Protein AF-A0A3M3BF99-F1 (afdb_monomer_lite)

Foldseek 3Di:
DCPLVVVLVVQQVPPDPPCNVVSSVVVVVVVVVVVVVVVVLVVVLVVPDDPVCCVVPVVCVVVVD

Secondary structure (DSSP, 8-state):
--HHHHHHHHHHHHSPTTTHHHHHHHHHHHHHHHHHHHHHHHHHHHHHS-HHHHHHTGGGGGG--

Organism: Pseudomonas syringae pv. maculicola (NCBI:txid59511)

Radius of gyration: 17.29 Å; chains: 1; bounding box: 35×21×46 Å

pLDDT: mean 90.46, std 6.92, range [55.16, 96.06]

Structure (mmCIF, N/CA/C/O backbone):
data_AF-A0A3M3BF99-F1
#
_entry.id   AF-A0A3M3BF99-F1
#
loop_
_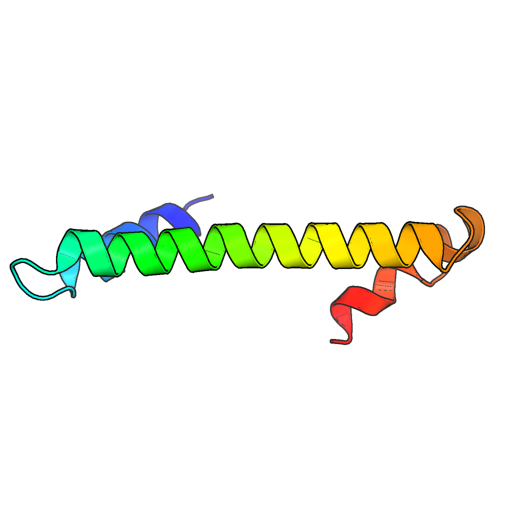atom_site.group_PDB
_atom_site.id
_atom_site.type_symbol
_atom_site.label_atom_id
_atom_site.label_alt_id
_atom_site.label_comp_id
_atom_site.label_asym_id
_atom_site.label_entity_id
_atom_site.label_seq_id
_atom_site.pdbx_PDB_ins_code
_atom_site.Cartn_x
_atom_site.Cartn_y
_atom_site.Cartn_z
_atom_site.occupancy
_atom_site.B_iso_or_equiv
_atom_site.auth_seq_id
_atom_site.auth_comp_id
_atom_site.auth_asym_id
_atom_site.auth_atom_id
_atom_site.pdbx_PDB_model_num
ATOM 1 N N . GLY A 1 1 ? -8.375 12.729 -1.150 1.00 55.16 1 GLY A N 1
ATOM 2 C CA . GLY A 1 1 ? -7.747 12.748 0.189 1.00 55.16 1 GLY A CA 1
ATOM 3 C C . GLY A 1 1 ? -8.660 12.311 1.331 1.00 55.16 1 GLY A C 1
ATOM 4 O O . GLY A 1 1 ? -8.133 11.972 2.379 1.00 55.16 1 GLY A O 1
ATOM 5 N N . GLY A 1 2 ? -9.993 12.307 1.171 1.00 75.88 2 GLY A N 1
ATOM 6 C CA . GLY A 1 2 ? -10.926 11.962 2.258 1.00 75.88 2 GLY A CA 1
ATOM 7 C C . GLY A 1 2 ? -11.177 10.466 2.482 1.00 75.88 2 GLY A C 1
ATOM 8 O O . GLY A 1 2 ? -11.652 10.095 3.544 1.00 75.88 2 GLY A O 1
ATOM 9 N N . GLU A 1 3 ? -10.826 9.602 1.526 1.00 78.69 3 GLU A N 1
ATOM 10 C CA . GLU A 1 3 ? -11.198 8.175 1.548 1.00 78.69 3 GLU A CA 1
ATOM 11 C C . GLU A 1 3 ? -10.575 7.394 2.716 1.00 78.69 3 GLU A C 1
ATOM 13 O O . GLU A 1 3 ? -11.262 6.616 3.373 1.00 78.69 3 GLU A O 1
ATOM 18 N N . VAL A 1 4 ? -9.301 7.65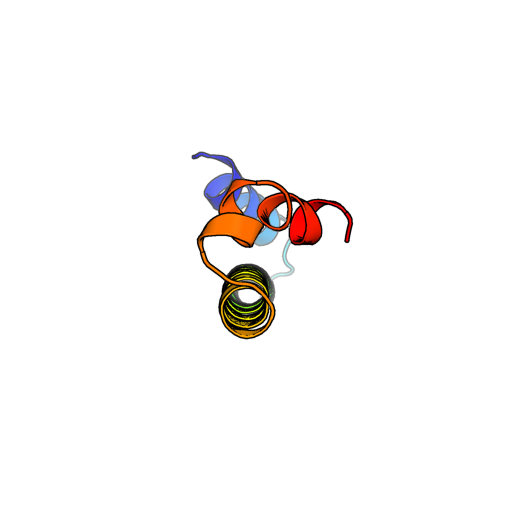1 3.033 1.00 80.44 4 VAL A N 1
ATOM 19 C CA . VAL A 1 4 ? -8.608 7.022 4.172 1.00 80.44 4 VAL A CA 1
ATOM 20 C C . VAL A 1 4 ? -9.204 7.474 5.520 1.00 80.44 4 VAL A C 1
ATOM 22 O O . VAL A 1 4 ? -9.569 6.605 6.315 1.00 80.44 4 VAL A O 1
ATOM 25 N N . PRO A 1 5 ? -9.396 8.788 5.784 1.00 84.88 5 PRO A N 1
ATOM 26 C CA . PRO A 1 5 ? -10.096 9.238 6.986 1.00 84.88 5 PRO A CA 1
ATOM 27 C C . PRO A 1 5 ? -11.526 8.692 7.105 1.00 84.88 5 PRO A C 1
ATOM 29 O O . PRO A 1 5 ? -11.927 8.267 8.186 1.00 84.88 5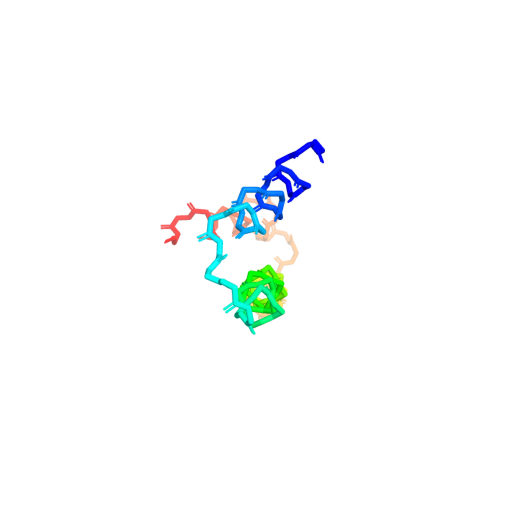 PRO A O 1
ATOM 32 N N . SER A 1 6 ? -12.292 8.661 6.010 1.00 86.31 6 SER A N 1
ATOM 33 C CA . SER A 1 6 ? -13.660 8.129 6.012 1.00 86.31 6 SER A CA 1
ATOM 34 C C . SER A 1 6 ? -13.698 6.632 6.328 1.00 86.31 6 SER A C 1
ATOM 36 O O . SER A 1 6 ? -14.551 6.205 7.102 1.00 86.31 6 SER A O 1
ATOM 38 N N . ALA A 1 7 ? -12.752 5.839 5.810 1.00 87.88 7 ALA A N 1
ATOM 39 C CA . ALA A 1 7 ? -12.641 4.416 6.134 1.00 87.88 7 ALA A CA 1
ATOM 40 C C . ALA A 1 7 ? -12.324 4.182 7.621 1.00 87.88 7 ALA A C 1
ATOM 42 O O . ALA A 1 7 ? -12.896 3.291 8.248 1.00 87.88 7 ALA A O 1
ATOM 43 N N . TRP A 1 8 ? -11.449 5.003 8.208 1.00 87.00 8 TRP A N 1
ATOM 44 C CA . TRP A 1 8 ? -11.129 4.933 9.636 1.00 87.00 8 TRP A CA 1
ATOM 45 C C . TRP A 1 8 ? -12.341 5.256 10.510 1.00 87.00 8 TRP A C 1
ATOM 47 O O . TRP A 1 8 ? -12.620 4.524 11.460 1.00 87.00 8 TRP A O 1
ATOM 57 N N . VAL A 1 9 ? -13.082 6.317 10.175 1.00 90.06 9 VAL A N 1
ATOM 58 C CA . VAL A 1 9 ? -14.312 6.693 10.889 1.00 90.06 9 VAL A CA 1
ATOM 59 C C . VAL A 1 9 ? -15.355 5.582 10.776 1.00 90.06 9 VAL A C 1
ATOM 61 O O . VAL A 1 9 ? -15.864 5.130 11.799 1.00 90.06 9 VAL A O 1
ATOM 64 N N . PHE A 1 10 ? -15.586 5.057 9.571 1.00 90.69 10 PHE A N 1
ATOM 65 C CA . PHE A 1 10 ? -16.532 3.967 9.335 1.00 90.69 10 PHE A CA 1
ATOM 66 C C . PHE A 1 10 ? -16.217 2.720 10.176 1.00 90.69 10 PHE A C 1
ATOM 68 O O . PHE A 1 10 ? -17.096 2.194 10.864 1.00 90.69 10 PHE A O 1
ATOM 75 N N . VAL A 1 11 ? -14.956 2.268 10.174 1.00 90.31 11 VAL A N 1
ATOM 76 C CA . VAL A 1 11 ? -14.520 1.108 10.969 1.00 90.31 11 VAL A CA 1
ATOM 77 C C . VAL A 1 11 ? -14.639 1.389 12.464 1.00 90.31 11 VAL A C 1
ATOM 79 O O . VAL A 1 11 ? -15.077 0.521 13.216 1.00 90.31 11 VAL A O 1
ATOM 82 N N . ALA A 1 12 ? -14.298 2.597 12.914 1.00 89.56 12 ALA A N 1
ATOM 83 C CA . ALA A 1 12 ? -14.431 2.967 14.316 1.00 89.56 12 ALA A CA 1
ATOM 84 C C . ALA A 1 12 ? -15.897 2.953 14.783 1.00 89.56 12 ALA A C 1
ATOM 86 O O . ALA A 1 12 ? -16.166 2.507 15.897 1.00 89.56 12 ALA A O 1
ATOM 87 N N . GLU A 1 13 ? -16.837 3.422 13.962 1.00 92.94 13 GLU A N 1
ATOM 88 C CA . GLU A 1 13 ? -18.271 3.458 14.278 1.00 92.94 13 GLU A CA 1
ATOM 89 C C . GLU A 1 13 ? -18.907 2.065 14.331 1.00 92.94 13 GLU A C 1
ATOM 91 O O . GLU A 1 13 ? -19.736 1.812 15.204 1.00 92.94 13 GLU A O 1
ATOM 96 N N . HIS A 1 14 ? -18.478 1.152 13.457 1.00 92.19 14 HIS A N 1
ATOM 97 C CA . HIS A 1 14 ? -19.042 -0.199 13.356 1.00 92.19 14 HIS A CA 1
ATOM 98 C C . HIS A 1 14 ? -18.323 -1.239 14.225 1.00 92.19 14 HIS A C 1
ATOM 100 O O . HIS A 1 14 ? -18.849 -2.332 14.446 1.00 92.19 14 HIS A O 1
ATOM 106 N N . ALA A 1 15 ? -17.126 -0.935 14.735 1.00 89.56 15 ALA A N 1
ATOM 107 C CA . ALA A 1 15 ? -16.378 -1.875 15.556 1.00 89.56 15 ALA A CA 1
ATOM 108 C C . ALA A 1 15 ? -17.050 -2.102 16.931 1.00 89.56 15 ALA A C 1
ATOM 110 O O . ALA A 1 15 ? -17.412 -1.138 17.618 1.00 89.56 15 ALA A O 1
ATOM 111 N N . PRO A 1 16 ? -17.148 -3.365 17.396 1.00 88.19 16 PRO A N 1
ATOM 112 C CA . PRO A 1 16 ? -17.673 -3.692 18.717 1.00 88.19 16 PRO A CA 1
ATOM 113 C C . PRO A 1 16 ? -16.940 -2.949 19.840 1.00 88.19 16 PRO A C 1
ATOM 115 O O . PRO A 1 16 ? -15.729 -2.700 19.772 1.00 88.19 16 PRO A O 1
ATOM 118 N N . LYS A 1 17 ? -17.659 -2.641 20.927 1.00 85.94 17 LYS A N 1
ATOM 119 C CA . LYS A 1 17 ? -17.054 -2.051 22.131 1.00 85.94 17 LYS A CA 1
ATOM 120 C C . LYS A 1 17 ? -15.892 -2.936 22.613 1.00 85.94 17 LYS A C 1
ATOM 122 O O . LYS A 1 17 ? -15.996 -4.160 22.631 1.00 85.94 17 LYS A O 1
ATOM 127 N N . GLY A 1 18 ? -14.760 -2.309 22.933 1.00 87.81 18 GLY A N 1
ATOM 128 C CA . GLY A 1 18 ? -13.519 -2.997 23.316 1.00 87.81 18 GLY A CA 1
ATOM 129 C C . GLY A 1 18 ? -12.632 -3.483 22.157 1.00 87.81 18 GLY A C 1
ATOM 130 O O . GLY A 1 18 ? -11.454 -3.723 22.386 1.00 87.81 18 GLY A O 1
ATOM 131 N N . HIS A 1 19 ? -13.129 -3.550 20.914 1.00 89.88 19 HIS A N 1
ATOM 132 C CA . HIS A 1 19 ? -12.375 -4.080 19.760 1.00 89.88 19 HIS A CA 1
ATOM 133 C C . HIS A 1 19 ? -11.958 -3.014 18.737 1.00 89.88 19 HIS A C 1
ATOM 135 O O . HIS A 1 19 ? -11.301 -3.327 17.745 1.00 89.88 19 HIS A O 1
ATOM 141 N N . ARG A 1 20 ? -12.293 -1.741 18.979 1.00 89.00 20 ARG A N 1
ATOM 142 C CA . ARG A 1 20 ? -11.982 -0.618 18.073 1.00 89.00 20 ARG A CA 1
ATOM 143 C C . ARG A 1 20 ? -10.490 -0.530 17.737 1.00 89.00 20 ARG A C 1
ATOM 145 O O . ARG A 1 20 ? -10.146 -0.344 16.578 1.00 89.00 20 ARG A O 1
ATOM 152 N N . GLY A 1 21 ? -9.615 -0.710 18.731 1.00 88.69 21 GLY A N 1
ATOM 153 C CA . GLY A 1 21 ? -8.162 -0.677 18.527 1.00 88.69 21 GLY A CA 1
ATOM 154 C C . GLY A 1 21 ? -7.662 -1.796 17.612 1.00 88.69 21 GLY A C 1
ATOM 155 O O . GLY A 1 21 ? -6.857 -1.541 16.724 1.00 88.69 21 GLY A O 1
ATOM 156 N N . TYR A 1 22 ? -8.192 -3.013 17.769 1.00 91.88 22 TYR A N 1
ATOM 157 C CA . TYR A 1 22 ? -7.861 -4.135 16.888 1.00 91.88 22 TYR A CA 1
ATOM 158 C C . TYR A 1 22 ? -8.369 -3.899 15.460 1.00 91.88 22 TYR A C 1
ATOM 160 O O . TYR A 1 22 ? -7.606 -4.046 14.511 1.00 91.88 22 TYR A O 1
ATOM 168 N N . ALA A 1 23 ? -9.622 -3.462 15.301 1.00 91.38 23 ALA A N 1
ATOM 169 C CA . ALA A 1 23 ? -10.217 -3.203 13.990 1.00 91.38 23 ALA A CA 1
ATOM 170 C C . ALA A 1 23 ? -9.470 -2.102 13.213 1.00 91.38 23 ALA A C 1
ATOM 172 O O . ALA A 1 23 ? -9.139 -2.279 12.041 1.00 91.38 23 ALA A O 1
ATOM 173 N N . LEU A 1 24 ? -9.136 -0.991 13.878 1.00 91.81 24 LEU A N 1
ATOM 174 C CA . LEU A 1 24 ? -8.319 0.074 13.292 1.00 91.81 24 LEU A CA 1
ATOM 175 C C . LEU A 1 24 ? -6.873 -0.378 13.039 1.00 91.81 24 LEU A C 1
ATOM 177 O O . LEU A 1 24 ? -6.272 0.017 12.043 1.00 91.81 24 LEU A O 1
ATOM 181 N N . GLY A 1 25 ? -6.323 -1.238 13.899 1.00 92.12 25 GLY A N 1
ATOM 182 C CA . GLY A 1 25 ? -5.000 -1.831 13.716 1.00 92.12 25 GLY A CA 1
ATOM 183 C C . GLY A 1 25 ? -4.917 -2.713 12.470 1.00 92.12 25 GLY A C 1
ATOM 184 O O . GLY A 1 25 ? -3.983 -2.568 11.687 1.00 92.12 25 GLY A O 1
ATOM 185 N N . VAL A 1 26 ? -5.914 -3.571 12.234 1.00 93.81 26 VAL A N 1
ATOM 186 C CA . VAL A 1 26 ? -6.012 -4.393 11.014 1.00 93.81 26 VAL A CA 1
ATOM 187 C C . VAL A 1 26 ? -6.153 -3.514 9.772 1.00 93.81 26 VAL A C 1
ATOM 189 O O . VAL A 1 26 ? -5.496 -3.767 8.765 1.00 93.81 26 VAL A O 1
ATOM 192 N N . LEU A 1 27 ? -6.950 -2.447 9.850 1.00 92.56 27 LEU A N 1
ATOM 193 C CA . LEU A 1 27 ? -7.112 -1.482 8.763 1.00 92.56 27 LEU A CA 1
ATOM 194 C C . LEU A 1 27 ? -5.784 -0.796 8.405 1.00 92.56 27 LEU A C 1
ATOM 196 O O . LEU A 1 27 ? -5.397 -0.765 7.238 1.00 92.56 27 LEU A O 1
ATOM 200 N N . GLN A 1 28 ? -5.048 -0.306 9.406 1.00 93.06 28 GLN A N 1
ATOM 201 C CA . GLN A 1 28 ? -3.725 0.285 9.203 1.00 93.06 28 GLN A CA 1
ATOM 202 C C . GLN A 1 28 ? -2.717 -0.744 8.680 1.00 93.06 28 GLN A C 1
ATOM 204 O O . GLN A 1 28 ? -1.927 -0.430 7.792 1.00 93.06 28 GLN A O 1
ATOM 209 N N . ALA A 1 29 ? -2.745 -1.972 9.202 1.00 93.56 29 ALA A N 1
ATOM 210 C CA . ALA A 1 29 ? -1.888 -3.052 8.734 1.00 93.56 29 ALA A CA 1
ATOM 211 C C . ALA A 1 29 ? -2.154 -3.374 7.257 1.00 93.56 29 ALA A C 1
ATOM 213 O O . ALA A 1 29 ? -1.200 -3.528 6.502 1.00 93.56 29 ALA A O 1
ATOM 214 N N . GLY A 1 30 ? -3.419 -3.395 6.826 1.00 94.06 30 GLY A N 1
ATOM 215 C CA . GLY A 1 30 ? -3.800 -3.577 5.425 1.00 94.06 30 GLY A CA 1
ATOM 216 C C . GLY A 1 30 ? -3.262 -2.471 4.515 1.00 94.06 30 GLY A C 1
ATOM 217 O O . GLY A 1 30 ? -2.704 -2.767 3.460 1.00 94.06 30 GLY A O 1
ATOM 218 N N . LEU A 1 31 ? -3.343 -1.207 4.947 1.00 93.44 31 LEU A N 1
ATOM 219 C CA . LEU A 1 31 ? -2.764 -0.076 4.211 1.00 93.44 31 LEU A CA 1
ATOM 220 C C . LEU A 1 31 ? -1.242 -0.213 4.081 1.00 93.44 31 LEU A C 1
ATOM 222 O O . LEU A 1 31 ? -0.705 -0.151 2.976 1.00 93.44 31 LEU A O 1
ATOM 226 N N . THR A 1 32 ? -0.545 -0.446 5.195 1.00 95.00 32 THR A N 1
ATOM 227 C CA . THR A 1 32 ? 0.913 -0.643 5.212 1.00 95.00 32 THR A CA 1
ATOM 228 C C . THR A 1 32 ? 1.328 -1.836 4.351 1.00 95.00 32 THR A C 1
ATOM 230 O O . THR A 1 32 ? 2.316 -1.762 3.623 1.00 95.00 32 THR A O 1
ATOM 233 N N . PHE A 1 33 ? 0.565 -2.927 4.397 1.00 95.44 33 PHE A N 1
ATOM 234 C CA . PHE A 1 33 ? 0.808 -4.108 3.578 1.00 95.44 33 PHE A CA 1
ATOM 235 C C . PHE A 1 33 ? 0.636 -3.813 2.083 1.00 95.44 33 PHE A C 1
ATOM 237 O O . PHE A 1 33 ? 1.489 -4.203 1.290 1.00 95.44 33 PHE A O 1
ATOM 244 N N . GLY A 1 34 ? -0.396 -3.058 1.695 1.00 93.62 34 GLY A N 1
ATOM 245 C CA . GLY A 1 34 ? -0.574 -2.597 0.316 1.00 93.62 34 GLY A CA 1
ATOM 246 C C . GLY A 1 34 ? 0.599 -1.742 -0.175 1.00 93.62 34 GLY A C 1
ATOM 247 O O . GLY A 1 34 ? 1.104 -1.959 -1.276 1.00 93.62 34 GLY A O 1
ATOM 248 N N . TYR A 1 35 ? 1.102 -0.830 0.664 1.00 94.81 35 TYR A N 1
ATOM 249 C CA . TYR A 1 35 ? 2.313 -0.060 0.357 1.00 94.81 35 TYR A CA 1
ATOM 250 C C . TYR A 1 35 ? 3.545 -0.951 0.173 1.00 94.81 35 TYR A C 1
ATOM 252 O O . TYR A 1 35 ? 4.303 -0.758 -0.779 1.00 94.81 35 TYR A O 1
ATOM 260 N N . LEU A 1 36 ? 3.737 -1.932 1.059 1.00 96.06 36 LEU A N 1
ATOM 261 C CA . LEU A 1 36 ? 4.838 -2.885 0.957 1.00 96.06 36 LEU A CA 1
ATOM 262 C C . LEU A 1 36 ? 4.762 -3.677 -0.351 1.00 96.06 36 LEU A C 1
ATOM 264 O O . LEU A 1 36 ? 5.768 -3.781 -1.046 1.00 96.06 36 LEU A O 1
ATOM 268 N N . LEU A 1 37 ? 3.580 -4.186 -0.710 1.00 94.88 37 LEU A N 1
ATOM 269 C CA . LEU A 1 37 ? 3.374 -4.876 -1.981 1.00 94.88 37 LEU A CA 1
ATOM 270 C C . LEU A 1 37 ? 3.739 -3.976 -3.160 1.00 94.88 37 LEU A C 1
ATOM 272 O O . LEU A 1 37 ? 4.561 -4.380 -3.971 1.00 94.88 37 LEU A O 1
ATOM 276 N N . GLY A 1 38 ? 3.236 -2.739 -3.213 1.00 93.56 38 GLY A N 1
ATOM 277 C CA . GLY A 1 38 ? 3.585 -1.795 -4.280 1.00 93.56 38 GLY A CA 1
ATOM 278 C C . GLY A 1 38 ? 5.094 -1.554 -4.403 1.00 93.56 38 GLY A C 1
ATOM 279 O O . GLY A 1 38 ? 5.639 -1.561 -5.509 1.00 93.56 38 GLY A O 1
ATOM 280 N N . ALA A 1 39 ? 5.792 -1.408 -3.273 1.00 95.00 39 ALA A N 1
ATOM 281 C CA . ALA A 1 39 ? 7.244 -1.251 -3.248 1.00 95.00 39 ALA A CA 1
ATOM 282 C C . ALA A 1 39 ? 7.985 -2.508 -3.738 1.00 95.00 39 ALA A C 1
ATOM 284 O O . ALA A 1 39 ? 8.969 -2.397 -4.476 1.00 95.00 39 ALA A O 1
ATOM 285 N N . LEU A 1 40 ? 7.512 -3.703 -3.370 1.00 95.44 40 LEU A N 1
ATOM 286 C CA 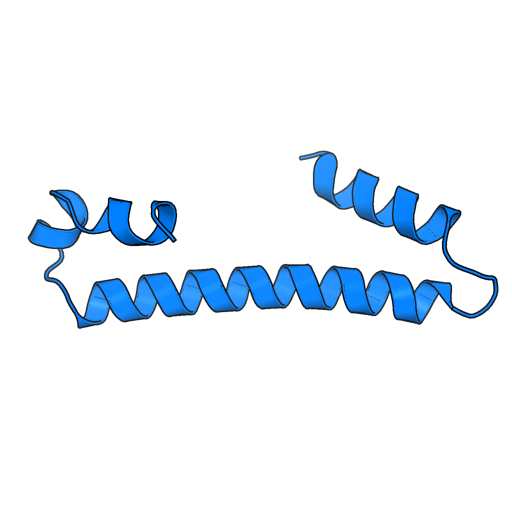. LEU A 1 40 ? 8.068 -4.968 -3.851 1.00 95.44 40 LEU A CA 1
ATOM 287 C C . LEU A 1 40 ? 7.858 -5.128 -5.357 1.00 95.44 40 LEU A C 1
ATOM 289 O O . LEU A 1 40 ? 8.807 -5.479 -6.057 1.00 95.44 40 LEU A O 1
ATOM 293 N N . THR A 1 41 ? 6.670 -4.809 -5.875 1.00 94.38 41 THR A N 1
ATOM 294 C CA . THR A 1 41 ? 6.385 -4.869 -7.313 1.00 94.38 41 THR A CA 1
ATOM 295 C C . THR A 1 41 ? 7.278 -3.903 -8.088 1.00 94.38 41 THR A C 1
ATOM 297 O O . THR A 1 41 ? 7.889 -4.296 -9.079 1.00 94.38 41 THR A O 1
ATOM 300 N N . ALA A 1 42 ? 7.436 -2.664 -7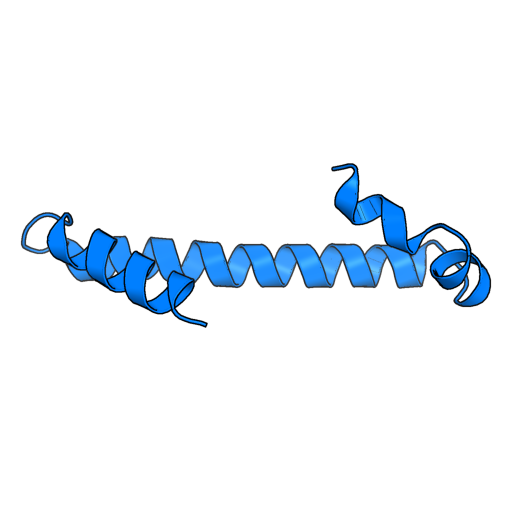.607 1.00 92.75 42 ALA A N 1
ATOM 301 C CA . ALA A 1 42 ? 8.340 -1.681 -8.208 1.00 92.75 42 ALA A CA 1
ATOM 302 C C . ALA A 1 42 ? 9.807 -2.148 -8.184 1.00 92.75 42 ALA A C 1
ATOM 304 O O . ALA A 1 42 ? 10.522 -2.024 -9.178 1.00 92.75 42 ALA A O 1
ATOM 305 N N . THR A 1 43 ? 10.247 -2.736 -7.068 1.00 95.25 43 THR A N 1
ATOM 306 C CA . THR A 1 43 ? 11.600 -3.297 -6.933 1.00 95.25 43 THR A CA 1
ATOM 307 C C . THR A 1 43 ? 11.822 -4.458 -7.897 1.00 95.25 43 THR A C 1
ATOM 309 O O . THR A 1 43 ? 12.877 -4.549 -8.521 1.00 95.25 43 THR A O 1
ATOM 312 N N . TRP A 1 44 ? 10.834 -5.341 -8.044 1.00 95.00 44 TRP A N 1
ATOM 313 C CA . TRP A 1 44 ? 10.889 -6.458 -8.979 1.00 95.00 44 TRP A CA 1
ATOM 314 C C . TRP A 1 44 ? 10.981 -5.973 -10.431 1.00 95.00 44 TRP A C 1
ATOM 316 O O . TRP A 1 44 ? 11.854 -6.431 -11.163 1.00 95.00 44 TRP A O 1
ATOM 326 N N . LEU A 1 45 ? 10.178 -4.977 -10.817 1.00 94.19 45 LEU A N 1
ATOM 327 C CA . LEU A 1 45 ? 10.253 -4.331 -12.132 1.00 94.19 45 LEU A CA 1
ATOM 328 C C . LEU A 1 45 ? 11.638 -3.752 -12.421 1.00 94.19 45 LEU A C 1
ATOM 330 O O . LEU A 1 45 ? 12.210 -4.034 -13.469 1.00 94.19 45 LEU A O 1
ATOM 334 N N . ALA A 1 46 ? 12.203 -3.008 -11.468 1.00 94.06 46 ALA A N 1
ATOM 335 C CA . ALA A 1 46 ? 13.536 -2.420 -11.593 1.00 94.06 46 ALA A CA 1
ATOM 336 C C . ALA A 1 46 ? 14.667 -3.463 -11.677 1.00 94.06 46 ALA A C 1
ATOM 338 O O . ALA A 1 46 ? 15.766 -3.145 -12.125 1.00 94.06 46 ALA A O 1
ATOM 339 N N . ARG A 1 47 ? 14.427 -4.698 -11.216 1.00 95.56 47 ARG A N 1
ATOM 340 C CA . ARG A 1 47 ? 15.376 -5.818 -11.310 1.00 95.56 47 ARG A CA 1
ATOM 341 C C . ARG A 1 47 ? 15.207 -6.627 -12.593 1.00 95.56 47 ARG A C 1
ATOM 343 O O . ARG A 1 47 ? 16.194 -7.164 -13.082 1.00 95.56 47 ARG A O 1
ATOM 350 N N . ALA A 1 48 ? 13.978 -6.753 -13.086 1.00 95.00 48 ALA A N 1
ATOM 351 C CA . ALA A 1 48 ? 13.638 -7.584 -14.236 1.00 95.00 48 ALA A CA 1
ATOM 352 C C . ALA A 1 48 ? 13.822 -6.864 -15.581 1.00 95.00 48 ALA A C 1
ATOM 354 O O . ALA A 1 48 ? 14.090 -7.527 -16.578 1.00 95.00 48 ALA A O 1
ATOM 355 N N . PHE A 1 49 ? 13.697 -5.534 -15.610 1.00 95.69 49 PHE A N 1
ATOM 356 C CA . PHE A 1 49 ? 13.698 -4.738 -16.837 1.00 95.69 49 PHE A CA 1
ATOM 357 C C . PHE A 1 49 ? 14.690 -3.579 -16.764 1.00 95.69 49 PHE A C 1
ATOM 359 O O . PHE A 1 49 ? 14.980 -3.040 -15.693 1.00 95.69 49 PHE A O 1
ATOM 366 N N . SER A 1 50 ? 15.184 -3.150 -17.923 1.00 94.69 50 SER A N 1
ATOM 367 C CA . SER A 1 50 ? 15.946 -1.910 -18.036 1.00 94.69 50 SER A CA 1
ATOM 368 C C . SER A 1 50 ? 15.039 -0.678 -17.876 1.00 94.69 50 SER A C 1
ATOM 370 O O . SER A 1 50 ? 13.837 -0.746 -18.143 1.00 94.69 50 SER A O 1
ATOM 372 N N . PRO A 1 51 ? 15.588 0.497 -17.511 1.00 93.12 51 PRO A N 1
ATOM 373 C CA . PRO A 1 51 ? 14.800 1.726 -17.411 1.00 93.12 51 PRO A CA 1
ATOM 374 C C . PRO A 1 51 ? 14.050 2.085 -18.703 1.00 93.12 51 PRO A C 1
ATOM 376 O O . PRO A 1 51 ? 12.942 2.611 -18.640 1.00 93.12 51 PRO A O 1
ATOM 379 N N . ALA A 1 52 ? 14.632 1.778 -19.869 1.00 94.81 52 ALA A N 1
ATOM 380 C CA . ALA A 1 52 ? 14.004 2.027 -21.163 1.00 94.81 52 ALA A CA 1
ATOM 381 C C . ALA A 1 52 ? 12.769 1.135 -21.377 1.00 94.81 52 ALA A C 1
ATOM 383 O O . ALA A 1 52 ? 11.715 1.635 -21.757 1.00 94.81 52 ALA A O 1
ATOM 384 N N . GLU A 1 53 ? 12.866 -0.158 -21.060 1.00 93.69 53 GLU A N 1
ATOM 385 C CA . GLU A 1 53 ? 11.745 -1.105 -21.161 1.00 93.69 53 GLU A CA 1
ATOM 386 C C . GLU A 1 53 ? 10.625 -0.792 -20.159 1.00 93.69 53 GLU A C 1
ATOM 388 O O . GLU A 1 53 ? 9.443 -0.938 -20.480 1.00 93.69 53 GLU A O 1
ATOM 393 N N . ILE A 1 54 ? 10.980 -0.320 -18.956 1.00 94.56 54 ILE A N 1
ATOM 394 C CA . ILE A 1 54 ? 10.000 0.108 -17.949 1.00 94.56 54 ILE A CA 1
ATOM 395 C C . ILE A 1 54 ? 9.164 1.272 -18.467 1.00 94.56 54 ILE A C 1
ATOM 397 O O . ILE A 1 54 ? 7.944 1.234 -18.320 1.00 94.56 54 ILE A O 1
ATOM 401 N N . LEU A 1 55 ? 9.799 2.281 -19.070 1.00 94.31 55 LEU A N 1
ATOM 402 C CA . LEU A 1 55 ? 9.112 3.455 -19.613 1.00 94.31 55 LEU A CA 1
ATOM 403 C C . LEU A 1 55 ? 8.294 3.131 -20.867 1.00 94.31 55 LEU A C 1
ATOM 405 O O . LEU A 1 55 ? 7.234 3.723 -21.063 1.00 94.31 55 LEU A O 1
ATOM 409 N N . ASP A 1 56 ? 8.761 2.186 -21.682 1.00 95.38 56 ASP A N 1
ATOM 410 C CA . ASP A 1 56 ? 8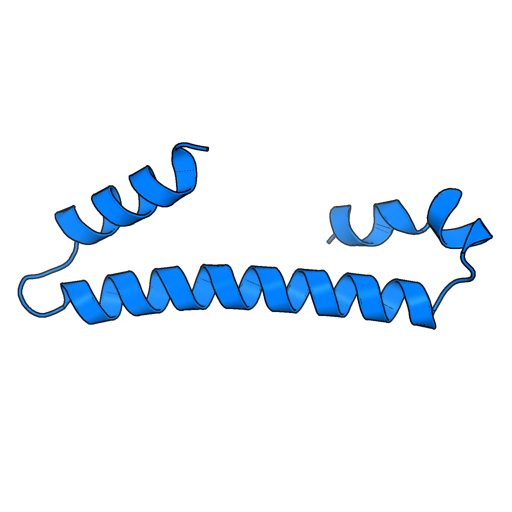.088 1.785 -22.915 1.00 95.38 56 ASP A CA 1
ATOM 411 C C . ASP A 1 56 ? 6.800 0.988 -22.633 1.00 95.38 56 ASP A C 1
ATOM 413 O O . ASP A 1 56 ? 5.708 1.379 -23.056 1.00 95.38 56 ASP A O 1
ATOM 417 N N . TRP A 1 57 ? 6.886 -0.090 -21.842 1.00 92.81 57 TRP A N 1
ATOM 418 C CA . TRP A 1 57 ? 5.731 -0.970 -21.616 1.00 92.81 57 TRP A CA 1
ATOM 419 C C . TRP A 1 57 ? 5.639 -1.603 -20.223 1.00 92.81 57 TRP A C 1
ATOM 421 O O . TRP A 1 57 ? 4.521 -1.848 -19.754 1.00 92.81 57 TRP A O 1
ATOM 431 N N . ALA A 1 58 ? 6.758 -1.863 -19.535 1.00 91.69 58 ALA A N 1
ATOM 432 C CA . ALA A 1 58 ? 6.730 -2.701 -18.332 1.00 91.69 58 ALA A CA 1
ATOM 433 C C . ALA A 1 58 ? 6.010 -2.032 -17.143 1.00 91.69 58 ALA A C 1
ATOM 435 O O . ALA A 1 58 ? 5.457 -2.730 -16.294 1.00 91.69 58 ALA A O 1
ATOM 436 N N . TRP A 1 59 ? 5.902 -0.695 -17.108 1.00 92.38 59 TRP A N 1
ATOM 437 C CA . TRP A 1 59 ? 5.132 0.032 -16.085 1.00 92.38 59 TRP A CA 1
ATOM 438 C C . TRP A 1 59 ? 3.666 -0.409 -15.975 1.00 92.38 59 TRP A C 1
ATOM 440 O O . TRP A 1 59 ? 3.047 -0.195 -14.937 1.00 92.38 59 TRP A O 1
ATOM 450 N N . ARG A 1 60 ? 3.101 -1.026 -17.021 1.00 93.38 60 ARG A N 1
ATOM 451 C CA . ARG A 1 60 ? 1.708 -1.496 -17.049 1.00 93.38 60 ARG A CA 1
ATOM 452 C C . ARG A 1 60 ? 1.500 -2.819 -16.310 1.00 93.38 60 ARG A C 1
ATOM 454 O O . ARG A 1 60 ? 0.378 -3.095 -15.901 1.00 93.38 60 ARG A O 1
ATOM 461 N N . ILE A 1 61 ? 2.555 -3.619 -16.124 1.00 90.56 61 ILE A N 1
ATOM 462 C CA . ILE A 1 61 ? 2.479 -4.975 -15.549 1.00 90.56 61 ILE A CA 1
ATOM 463 C C . ILE A 1 61 ? 1.773 -5.004 -14.178 1.00 90.56 61 ILE A C 1
ATOM 465 O O . ILE A 1 61 ? 0.896 -5.847 -14.005 1.00 90.56 61 ILE A O 1
ATOM 469 N N . PRO A 1 62 ? 2.058 -4.095 -13.221 1.00 88.00 62 PRO A N 1
ATOM 470 C CA . PRO A 1 62 ? 1.400 -4.101 -11.911 1.00 88.00 62 PRO A CA 1
ATOM 471 C C . PRO A 1 62 ? -0.110 -3.862 -11.948 1.00 88.00 62 PRO A C 1
ATOM 473 O O . PRO A 1 62 ? -0.778 -4.188 -10.979 1.00 88.00 62 PRO A O 1
ATOM 476 N N . PHE A 1 63 ? -0.638 -3.266 -13.022 1.00 87.88 63 PHE A N 1
ATOM 477 C CA . PHE A 1 63 ? -2.057 -2.914 -13.148 1.00 87.88 63 PHE A CA 1
ATOM 478 C C . PHE A 1 63 ? -2.897 -4.019 -13.806 1.00 87.88 63 PHE A C 1
ATOM 480 O O . PHE A 1 63 ? -4.115 -3.886 -13.892 1.00 87.88 63 PHE A O 1
ATOM 487 N N . LEU A 1 64 ? -2.249 -5.071 -14.320 1.00 84.50 64 LEU A N 1
ATOM 488 C CA . LEU A 1 64 ? -2.906 -6.249 -14.900 1.00 84.50 64 LEU A CA 1
ATOM 489 C C . LEU A 1 64 ? -3.124 -7.376 -13.875 1.00 84.50 64 LEU A C 1
ATOM 491 O O . LEU A 1 64 ? -3.817 -8.342 -14.192 1.00 84.50 64 LEU A O 1
ATOM 495 N N . LEU A 1 65 ? -2.498 -7.267 -12.699 1.00 63.78 65 LEU A N 1
ATOM 496 C CA . LEU A 1 65 ? -2.640 -8.169 -11.551 1.00 63.78 65 LEU A CA 1
ATOM 497 C C . LEU A 1 65 ? -3.813 -7.726 -10.670 1.00 63.78 65 LEU A C 1
ATOM 499 O O . LEU A 1 65 ? -4.500 -8.628 -10.143 1.00 63.78 65 LEU A O 1
#

InterPro domains:
  IPR005828 Major facilitator, sugar transporter-like [PF00083] (7-64)
  IPR020846 Major facilitator superfamily domain [PS50850] (1-65)
  IPR036259 MFS transporter superfamily [G3DSA:1.20.1250.20] (1-65)
  IPR036259 MFS transporter superfamily [SSF103473] (1-65)
  IPR051084 Proton-coupled symporters [PTHR43528] (1-65)

Sequence (65 aa):
GGEVPSAWVFVAEHAPKGHRGYALGVLQAGLTFGYLLGALTATWLARAFSPAEILDWAWRIPFLL